Protein AF-A0A0F3PAB2-F1 (afdb_monomer_lite)

InterPro domains:
  IPR036397 Ribonuclease H superfamily [G3DSA:3.30.420.10] (1-55)
  IPR038717 Tc1-like transposase, DDE domain [PF13358] (1-54)

Structure (mmCIF, N/CA/C/O backbone):
data_AF-A0A0F3PAB2-F1
#
_entry.id   AF-A0A0F3PAB2-F1
#
loop_
_atom_site.group_PDB
_atom_site.id
_atom_site.type_symbol
_atom_site.label_atom_id
_atom_site.label_alt_id
_atom_site.label_comp_id
_atom_site.label_asym_id
_atom_site.label_entity_id
_atom_site.label_seq_id
_atom_site.pdbx_PDB_ins_code
_atom_site.Cartn_x
_atom_site.Cartn_y
_atom_site.Cartn_z
_atom_site.occupancy
_atom_site.B_iso_or_equiv
_atom_site.auth_seq_id
_atom_site.auth_comp_id
_atom_site.auth_asym_id
_atom_site.auth_atom_id
_atom_site.pdbx_PDB_model_num
ATOM 1 N N . MET A 1 1 ? -6.687 15.298 1.045 1.00 57.72 1 MET A N 1
ATOM 2 C CA . MET A 1 1 ? -6.407 13.853 0.854 1.00 57.72 1 MET A CA 1
ATOM 3 C C . MET A 1 1 ? -6.923 12.986 1.998 1.00 57.72 1 MET A C 1
ATOM 5 O O . MET A 1 1 ? -7.703 12.095 1.707 1.00 57.72 1 MET A O 1
ATOM 9 N N . GLN A 1 2 ? -6.554 13.229 3.269 1.00 59.44 2 GLN A N 1
ATOM 10 C CA . GLN A 1 2 ? -6.944 12.328 4.375 1.00 59.44 2 GLN A CA 1
ATOM 11 C C . GLN A 1 2 ? -8.462 12.121 4.505 1.00 59.44 2 GLN A C 1
ATOM 13 O O . GLN A 1 2 ? -8.886 10.998 4.722 1.00 59.44 2 GLN A O 1
ATOM 18 N N . GLN A 1 3 ? -9.264 13.173 4.309 1.00 59.28 3 GLN A N 1
ATOM 19 C CA . GLN A 1 3 ? -10.724 13.116 4.458 1.00 59.28 3 GLN A CA 1
ATOM 20 C C . GLN A 1 3 ? -11.449 12.312 3.369 1.00 59.28 3 GLN A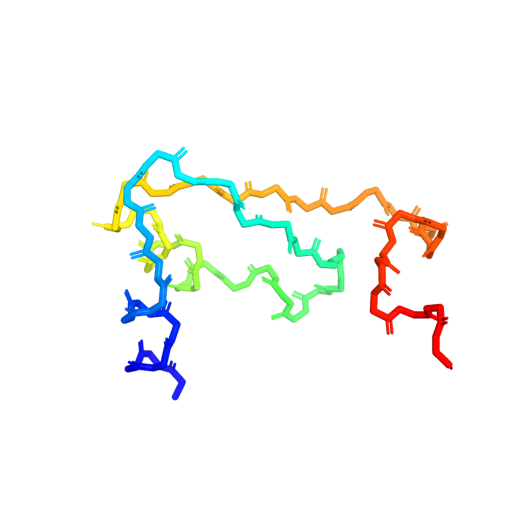 C 1
ATOM 22 O O . GLN A 1 3 ? -12.541 11.832 3.622 1.00 59.28 3 GLN A O 1
ATOM 27 N N . VAL A 1 4 ? -10.869 12.145 2.175 1.00 72.25 4 VAL A N 1
ATOM 28 C CA . VAL A 1 4 ? -11.521 11.369 1.101 1.00 72.25 4 VAL A CA 1
ATOM 29 C C . VAL A 1 4 ? -11.230 9.883 1.282 1.00 72.25 4 VAL A C 1
ATOM 31 O O . VAL A 1 4 ? -12.136 9.065 1.231 1.00 72.25 4 VAL A O 1
ATOM 34 N N . LEU A 1 5 ? -9.969 9.538 1.561 1.00 74.38 5 LEU A N 1
ATOM 35 C CA . LEU A 1 5 ? -9.540 8.142 1.619 1.00 74.38 5 LEU A CA 1
ATOM 36 C C . LEU A 1 5 ? -10.233 7.363 2.744 1.00 74.38 5 LEU A C 1
ATOM 38 O O . LEU A 1 5 ? -10.691 6.258 2.510 1.00 74.38 5 LEU A O 1
ATOM 42 N N . ILE A 1 6 ? -10.329 7.921 3.952 1.00 76.94 6 ILE A N 1
ATOM 43 C CA . ILE A 1 6 ? -10.906 7.195 5.099 1.00 76.94 6 ILE A CA 1
ATOM 44 C C . ILE A 1 6 ? -12.421 7.029 5.026 1.00 76.94 6 ILE A C 1
ATOM 46 O O . ILE A 1 6 ? -12.936 6.053 5.555 1.00 76.94 6 ILE A O 1
ATOM 50 N N . ASN A 1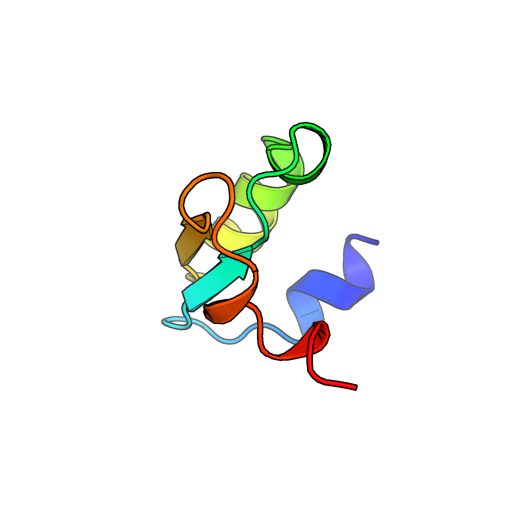 7 ? -13.127 7.966 4.390 1.00 82.31 7 ASN A N 1
ATOM 51 C CA . ASN A 1 7 ? -14.590 7.955 4.351 1.00 82.31 7 ASN A CA 1
ATOM 52 C C . ASN A 1 7 ? -15.137 6.876 3.407 1.00 82.31 7 ASN A C 1
ATOM 54 O O . ASN A 1 7 ? -16.239 6.380 3.619 1.00 82.31 7 ASN A O 1
ATOM 58 N N . GLU A 1 8 ? -14.358 6.499 2.393 1.00 85.25 8 GLU A N 1
ATOM 59 C CA . GLU A 1 8 ? -14.731 5.474 1.412 1.00 85.25 8 GLU A CA 1
ATOM 60 C C . GLU A 1 8 ? -14.343 4.051 1.855 1.00 85.25 8 GLU A C 1
ATOM 62 O O . GLU A 1 8 ? -14.822 3.065 1.292 1.00 85.25 8 GLU A O 1
ATOM 67 N N . LEU A 1 9 ? -13.473 3.923 2.863 1.00 88.62 9 LEU A N 1
ATOM 68 C CA . LEU A 1 9 ? -12.949 2.638 3.317 1.00 88.62 9 LEU A CA 1
ATOM 69 C C . LEU A 1 9 ? -13.852 1.991 4.364 1.00 88.62 9 LEU A C 1
ATOM 71 O O . LEU A 1 9 ? -14.305 2.627 5.316 1.00 88.62 9 LEU A O 1
ATOM 75 N N . LYS A 1 10 ? -14.059 0.681 4.220 1.00 89.69 10 LYS A N 1
ATOM 76 C CA . LYS A 1 10 ? -14.771 -0.150 5.192 1.00 89.69 10 LYS A CA 1
ATOM 77 C C . LYS A 1 10 ? -13.805 -1.155 5.821 1.00 89.69 10 LYS A C 1
ATOM 79 O O . LYS A 1 10 ? -12.970 -1.709 5.106 1.00 89.69 10 LYS A O 1
ATOM 84 N N . PRO A 1 11 ? -13.935 -1.451 7.125 1.00 91.94 11 PRO A N 1
ATOM 85 C CA . PRO A 1 11 ? -13.115 -2.465 7.779 1.00 91.94 11 PRO A CA 1
ATOM 86 C C . PRO A 1 11 ? -13.110 -3.801 7.023 1.00 91.94 11 PRO A C 1
ATOM 88 O O . PRO A 1 11 ? -14.098 -4.168 6.385 1.00 91.94 11 PRO A O 1
ATOM 91 N N . ALA A 1 12 ? -12.001 -4.539 7.126 1.00 92.12 12 ALA A N 1
ATOM 92 C CA . ALA A 1 12 ? -11.761 -5.821 6.456 1.00 92.12 12 ALA A CA 1
ATOM 93 C C . ALA A 1 12 ? -11.644 -5.773 4.916 1.00 92.12 12 ALA A C 1
ATOM 95 O O . ALA A 1 12 ? -11.589 -6.824 4.276 1.00 92.12 12 ALA A O 1
ATOM 96 N N . GLN A 1 13 ? -11.537 -4.586 4.311 1.00 93.00 13 GLN A N 1
ATOM 97 C CA . GLN A 1 13 ? -11.205 -4.447 2.892 1.00 93.00 13 GLN A CA 1
ATOM 98 C C . GLN A 1 13 ? -9.693 -4.466 2.628 1.00 93.00 13 GLN A C 1
ATOM 100 O O . GLN A 1 13 ? -8.864 -4.155 3.492 1.00 93.00 13 GLN A O 1
ATOM 105 N N . PHE A 1 14 ? -9.347 -4.798 1.384 1.00 90.88 14 PHE A N 1
ATOM 106 C CA . PHE A 1 14 ? -7.997 -4.676 0.848 1.00 90.88 14 PHE A CA 1
ATOM 107 C C . PHE A 1 14 ? -7.926 -3.487 -0.108 1.00 90.88 14 PHE A C 1
ATOM 109 O O . PHE A 1 14 ? -8.717 -3.388 -1.044 1.00 90.88 14 PHE A O 1
ATOM 116 N N . VAL A 1 15 ? -6.955 -2.608 0.117 1.00 90.81 15 VAL A N 1
ATOM 117 C CA . VAL A 1 15 ? -6.614 -1.510 -0.784 1.00 90.81 15 VAL A CA 1
ATOM 118 C C . VAL A 1 15 ? -5.447 -1.962 -1.646 1.00 90.81 15 VAL A C 1
ATOM 120 O O . VAL A 1 15 ? -4.353 -2.197 -1.132 1.00 90.81 15 VAL A O 1
ATOM 123 N N . VAL A 1 16 ? -5.681 -2.092 -2.948 1.00 89.19 16 VAL A N 1
ATOM 124 C CA . VAL A 1 16 ? -4.632 -2.392 -3.926 1.00 89.19 16 VAL A CA 1
ATOM 125 C C . VAL A 1 16 ? -4.061 -1.073 -4.438 1.00 89.19 16 VAL A C 1
ATOM 127 O O . VAL A 1 16 ? -4.812 -0.200 -4.867 1.00 89.19 16 VAL A O 1
ATOM 130 N N . MET A 1 17 ? -2.742 -0.914 -4.361 1.00 89.31 17 MET A N 1
ATOM 131 C CA . MET A 1 17 ? -2.032 0.280 -4.820 1.00 89.31 17 MET A CA 1
ATOM 132 C C . MET A 1 17 ? -0.955 -0.088 -5.836 1.00 89.31 17 MET A C 1
ATOM 134 O O . MET A 1 17 ? -0.316 -1.138 -5.728 1.00 89.31 17 MET A O 1
ATOM 138 N N . ASP A 1 18 ? -0.713 0.811 -6.788 1.00 86.06 18 ASP A N 1
ATOM 139 C CA . ASP A 1 18 ? 0.447 0.714 -7.667 1.00 86.06 18 ASP A CA 1
ATOM 140 C C . ASP A 1 18 ? 1.767 0.788 -6.869 1.00 86.06 18 ASP A C 1
ATOM 142 O O . ASP A 1 18 ? 1.838 1.332 -5.760 1.00 86.06 18 ASP A O 1
ATOM 146 N N . ASN A 1 19 ? 2.825 0.207 -7.432 1.00 86.38 19 ASN A N 1
ATOM 147 C CA . ASN A 1 19 ? 4.125 0.069 -6.785 1.00 86.38 19 ASN A CA 1
ATOM 148 C C . ASN A 1 19 ? 5.012 1.326 -6.875 1.00 86.38 19 ASN A C 1
ATOM 150 O O . ASN A 1 19 ? 6.151 1.294 -6.385 1.00 86.38 19 ASN A O 1
ATOM 154 N N . ALA A 1 20 ? 4.545 2.421 -7.490 1.00 82.81 20 ALA A N 1
ATOM 155 C CA . ALA A 1 20 ? 5.315 3.654 -7.597 1.00 82.81 20 ALA A CA 1
ATOM 156 C C . ALA A 1 20 ? 5.797 4.155 -6.226 1.00 82.81 20 ALA A C 1
ATOM 158 O O . ALA A 1 20 ? 5.093 4.105 -5.214 1.00 82.81 20 ALA A O 1
ATOM 159 N N . ALA A 1 21 ? 7.025 4.676 -6.183 1.00 83.56 21 ALA A N 1
ATOM 160 C CA . ALA A 1 21 ? 7.690 5.045 -4.932 1.00 83.56 21 ALA A CA 1
ATOM 161 C C . ALA A 1 21 ? 6.886 6.052 -4.085 1.00 83.56 21 ALA A C 1
ATOM 163 O O . ALA A 1 21 ? 6.876 5.954 -2.858 1.00 83.56 21 ALA A O 1
ATOM 164 N N . PHE A 1 22 ? 6.159 6.975 -4.720 1.00 82.75 22 PHE A N 1
ATOM 165 C CA . PHE A 1 22 ? 5.332 7.970 -4.031 1.00 82.75 22 PHE A CA 1
ATOM 166 C C . PHE A 1 22 ? 4.035 7.395 -3.427 1.00 82.75 22 PHE A C 1
ATOM 168 O O . PHE A 1 22 ? 3.458 8.018 -2.534 1.00 82.75 22 PHE A O 1
ATOM 175 N N . HIS A 1 23 ? 3.603 6.194 -3.827 1.00 81.81 23 HIS A N 1
ATOM 176 C CA . HIS A 1 23 ? 2.482 5.483 -3.200 1.00 81.81 23 HIS A CA 1
ATOM 177 C C . HIS A 1 23 ? 2.867 4.783 -1.891 1.00 81.81 23 HIS A C 1
ATOM 179 O O . HIS A 1 23 ? 1.999 4.481 -1.073 1.00 81.81 23 HIS A O 1
ATOM 185 N N . LYS A 1 24 ? 4.163 4.603 -1.616 1.00 83.06 24 LYS A N 1
ATOM 186 C CA . LYS A 1 24 ? 4.670 3.922 -0.409 1.00 83.06 24 LYS A CA 1
ATOM 187 C C . LYS A 1 24 ? 4.784 4.837 0.812 1.00 83.06 24 LYS A C 1
ATOM 189 O O . LYS A 1 24 ? 5.614 4.625 1.694 1.00 83.06 24 LYS A O 1
ATOM 194 N N . SER A 1 25 ? 3.950 5.871 0.884 1.00 88.50 25 SER A N 1
ATOM 195 C CA . SER A 1 25 ? 3.927 6.783 2.025 1.00 88.50 25 SER A CA 1
ATOM 196 C C . SER A 1 25 ? 3.479 6.054 3.294 1.00 88.50 25 SER A C 1
ATOM 198 O O . SER A 1 25 ? 2.348 5.567 3.376 1.00 88.50 25 SER A O 1
ATOM 200 N N . LYS A 1 26 ? 4.342 6.047 4.320 1.00 88.50 26 LYS A N 1
ATOM 201 C CA . LYS A 1 26 ? 4.043 5.473 5.643 1.00 88.50 26 LYS A CA 1
ATOM 202 C C . LYS A 1 26 ? 2.733 6.022 6.220 1.00 88.50 26 LYS A C 1
ATOM 204 O O . LYS A 1 26 ? 1.894 5.248 6.663 1.00 88.50 26 LYS A O 1
ATOM 209 N N . LYS A 1 27 ? 2.513 7.336 6.098 1.00 89.62 27 LYS A N 1
ATOM 210 C CA . LYS A 1 27 ? 1.298 8.014 6.575 1.00 89.62 27 LYS A CA 1
ATOM 211 C C . LYS A 1 27 ? 0.027 7.488 5.901 1.00 89.62 27 LYS A C 1
ATOM 213 O O . L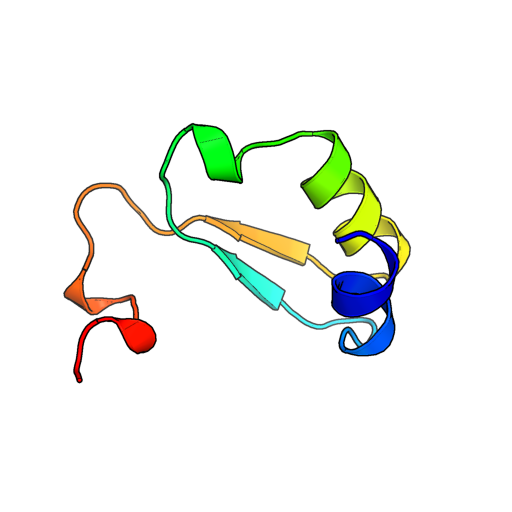YS A 1 27 ? -1.012 7.388 6.542 1.00 89.62 27 LYS A O 1
ATOM 218 N N . THR A 1 28 ? 0.094 7.168 4.608 1.00 88.25 28 THR A N 1
ATOM 219 C CA . THR A 1 28 ? -1.062 6.633 3.867 1.00 88.25 28 THR A CA 1
ATOM 220 C C . THR A 1 28 ? -1.384 5.219 4.327 1.00 88.25 28 THR A C 1
ATOM 222 O O . THR A 1 28 ? -2.546 4.912 4.580 1.00 88.25 28 THR A O 1
ATOM 225 N N . LYS A 1 29 ? -0.355 4.386 4.517 1.00 90.19 29 LYS A N 1
ATOM 226 C CA . LYS A 1 29 ? -0.517 3.034 5.055 1.00 90.19 29 LYS A CA 1
ATOM 227 C C . LYS A 1 29 ? -1.149 3.050 6.451 1.00 90.19 29 LYS A C 1
ATOM 229 O O . LYS A 1 29 ? -2.149 2.376 6.658 1.00 90.19 29 LYS A O 1
ATOM 234 N N . GLU A 1 30 ? -0.618 3.862 7.363 1.00 91.31 30 GLU A N 1
ATOM 235 C CA . GLU A 1 30 ? -1.144 3.997 8.731 1.00 91.31 30 GLU A CA 1
ATOM 236 C C . GLU A 1 30 ? -2.605 4.456 8.741 1.00 91.31 30 GLU A C 1
ATOM 238 O O . GLU A 1 30 ? -3.417 3.955 9.515 1.00 91.31 30 GLU A O 1
ATOM 243 N N . LEU A 1 31 ? -2.961 5.379 7.845 1.00 90.56 31 LEU A N 1
ATOM 244 C CA . LEU A 1 31 ? -4.327 5.869 7.728 1.00 90.56 31 LEU A CA 1
ATOM 245 C C . LEU A 1 31 ? -5.290 4.768 7.258 1.00 90.56 31 LEU A C 1
ATOM 247 O O . LEU A 1 31 ? -6.367 4.628 7.827 1.00 90.56 31 LEU A O 1
ATOM 251 N N . ILE A 1 32 ? -4.898 3.963 6.269 1.00 90.94 32 ILE A N 1
ATOM 252 C CA . ILE A 1 32 ? -5.710 2.838 5.779 1.00 90.94 32 ILE A CA 1
ATOM 253 C C . ILE A 1 32 ? -5.856 1.762 6.867 1.00 90.94 32 ILE A C 1
ATOM 255 O O . ILE A 1 32 ? -6.960 1.279 7.125 1.00 90.94 32 ILE A O 1
ATOM 259 N N . GLU A 1 33 ? -4.763 1.419 7.549 1.00 91.06 33 GLU A N 1
ATOM 260 C CA . GLU A 1 33 ? -4.764 0.423 8.626 1.00 91.06 33 GLU A CA 1
ATOM 261 C C . GLU A 1 33 ? -5.593 0.880 9.839 1.00 91.06 33 GLU A C 1
ATOM 263 O O . GLU A 1 33 ? -6.239 0.050 10.477 1.00 91.06 33 GLU A O 1
ATOM 268 N N . SER 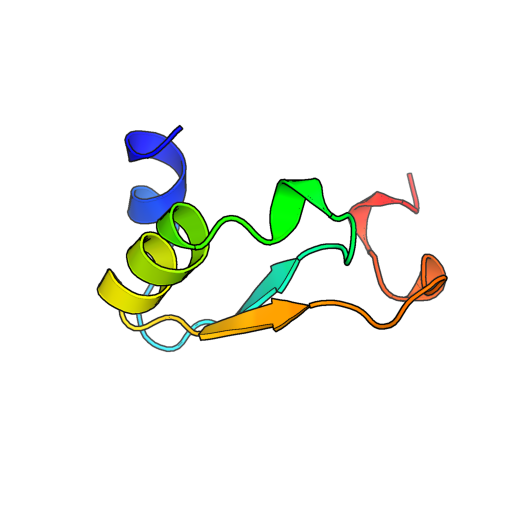A 1 34 ? -5.680 2.192 10.106 1.00 91.81 34 SER A N 1
ATOM 269 C CA . SER A 1 34 ? -6.533 2.746 11.174 1.00 91.81 34 SER A CA 1
ATOM 270 C C . SER A 1 34 ? -8.035 2.498 10.974 1.00 91.81 34 SER A C 1
ATOM 272 O O . SER A 1 34 ? -8.783 2.469 11.949 1.00 91.81 34 SER A O 1
ATOM 274 N N . VAL A 1 35 ? -8.474 2.255 9.733 1.00 91.94 35 VAL A N 1
ATOM 275 C CA . VAL A 1 35 ? -9.864 1.898 9.389 1.00 91.94 35 VAL A CA 1
ATOM 276 C C . VAL A 1 35 ? -10.083 0.372 9.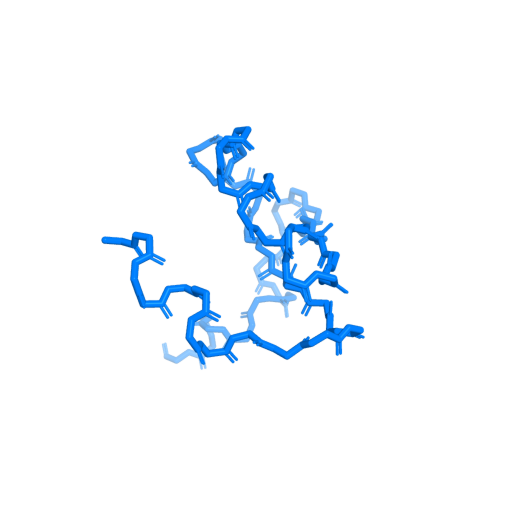454 1.00 91.94 35 VAL A C 1
ATOM 278 O O . VAL A 1 35 ? -11.178 -0.125 9.205 1.00 91.94 35 VAL A O 1
ATOM 281 N N . GLY A 1 36 ? -9.055 -0.415 9.796 1.00 93.06 36 GLY A N 1
ATOM 282 C CA . GLY A 1 36 ? -9.113 -1.882 9.802 1.00 93.06 36 GLY A CA 1
ATOM 283 C C . GLY A 1 36 ? -8.991 -2.506 8.408 1.00 93.06 36 GLY A C 1
ATOM 284 O O . GLY A 1 36 ? -9.412 -3.646 8.201 1.00 93.06 36 GLY A O 1
ATOM 285 N N . CYS A 1 37 ? -8.446 -1.759 7.446 1.00 94.50 37 CYS A N 1
ATOM 286 C CA . CYS A 1 37 ? -8.132 -2.242 6.102 1.00 94.50 37 CYS A CA 1
ATOM 287 C C . CYS A 1 37 ? -6.680 -2.736 6.012 1.00 94.50 37 CYS A C 1
ATOM 289 O O . CYS A 1 37 ? -5.857 -2.467 6.888 1.00 94.50 37 CYS A O 1
ATOM 291 N N . LYS A 1 38 ? -6.339 -3.424 4.919 1.00 92.19 38 LYS A N 1
ATOM 292 C CA . LYS A 1 38 ? -4.956 -3.814 4.592 1.00 92.19 38 LYS A CA 1
ATOM 293 C C . LYS A 1 38 ? -4.537 -3.252 3.242 1.00 92.19 38 LYS A C 1
ATOM 295 O O . LYS A 1 38 ? -5.334 -3.237 2.312 1.00 92.19 38 LYS A O 1
ATOM 300 N N . VAL A 1 39 ? -3.278 -2.839 3.119 1.00 92.00 39 VAL A N 1
ATOM 301 C CA . VAL A 1 39 ? -2.704 -2.359 1.852 1.00 92.00 39 VAL A CA 1
ATOM 302 C C . VAL A 1 39 ? -1.917 -3.476 1.171 1.00 92.00 39 VAL A C 1
ATOM 304 O O . VAL A 1 39 ? -1.084 -4.121 1.811 1.00 92.00 39 VAL A O 1
ATOM 307 N N . ILE A 1 40 ? -2.151 -3.674 -0.125 1.00 91.25 40 ILE A N 1
ATOM 308 C CA . ILE A 1 40 ? -1.392 -4.570 -1.002 1.00 91.25 40 ILE A CA 1
ATOM 309 C C . ILE A 1 40 ? -0.808 -3.727 -2.136 1.00 91.25 40 ILE A C 1
ATOM 311 O O . ILE A 1 40 ? -1.533 -2.987 -2.795 1.00 91.25 40 ILE A O 1
ATOM 315 N N . PHE A 1 41 ? 0.496 -3.848 -2.378 1.00 88.9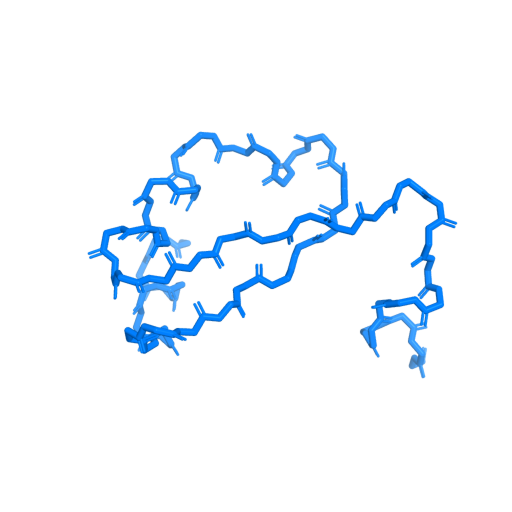4 41 PHE A N 1
ATOM 316 C CA . PHE A 1 41 ? 1.146 -3.216 -3.526 1.00 88.94 41 PHE A CA 1
ATOM 317 C C . PHE A 1 41 ? 1.245 -4.206 -4.681 1.00 88.94 41 PHE A C 1
ATOM 319 O O . PHE A 1 41 ? 1.578 -5.374 -4.463 1.00 88.94 41 PHE A O 1
ATOM 326 N N . LEU A 1 42 ? 0.981 -3.737 -5.898 1.00 89.00 42 LEU A N 1
ATOM 327 C CA . LEU A 1 42 ? 1.181 -4.536 -7.102 1.00 89.00 42 LEU A CA 1
ATOM 328 C C . LEU A 1 42 ? 2.670 -4.892 -7.296 1.00 89.00 42 LEU A C 1
ATOM 330 O O . LEU A 1 42 ? 3.555 -4.142 -6.867 1.00 89.00 42 LEU A O 1
ATOM 334 N N . PRO A 1 43 ? 2.978 -6.036 -7.936 1.00 84.69 43 PRO A N 1
ATOM 335 C CA . PRO A 1 43 ? 4.341 -6.341 -8.339 1.00 84.69 43 PRO A CA 1
ATOM 336 C C . PRO A 1 43 ? 4.870 -5.296 -9.342 1.00 84.69 43 PRO A C 1
ATOM 338 O O . PRO A 1 43 ? 4.087 -4.657 -10.048 1.00 84.69 43 PRO A O 1
ATOM 341 N N . PRO A 1 44 ? 6.199 -5.083 -9.414 1.00 80.06 44 PRO A N 1
ATOM 342 C CA . PRO A 1 44 ? 6.793 -4.191 -10.410 1.00 80.06 44 PRO A CA 1
ATOM 343 C C . PRO A 1 44 ? 6.353 -4.557 -11.834 1.00 80.06 44 PRO A C 1
ATOM 345 O O . PRO A 1 44 ? 6.234 -5.739 -12.153 1.00 80.06 44 PRO A O 1
ATOM 348 N N . TYR A 1 45 ? 6.160 -3.544 -12.685 1.00 74.12 45 TYR A N 1
ATOM 349 C CA . TYR A 1 45 ? 5.864 -3.703 -14.117 1.00 74.12 45 TYR A CA 1
ATOM 350 C C . TYR A 1 45 ? 4.678 -4.634 -14.413 1.00 74.12 45 TYR A C 1
ATOM 352 O O . TYR A 1 45 ? 4.719 -5.396 -15.374 1.00 74.12 45 TYR A O 1
ATOM 360 N N . SER A 1 46 ? 3.630 -4.587 -13.583 1.00 78.81 46 SER A N 1
ATOM 361 C CA . SER A 1 46 ? 2.419 -5.406 -13.742 1.00 78.81 46 SER A CA 1
ATOM 362 C C . SER A 1 46 ? 1.185 -4.567 -14.122 1.00 78.81 46 SER A C 1
ATOM 364 O O . SER A 1 46 ? 0.191 -4.604 -13.390 1.00 78.81 46 SER A O 1
ATOM 366 N N . PRO A 1 47 ? 1.217 -3.815 -15.243 1.00 73.94 47 PRO A N 1
ATOM 367 C CA . PRO A 1 47 ? 0.092 -2.973 -15.668 1.00 73.94 47 PRO A CA 1
ATOM 368 C C . PRO A 1 47 ? -1.167 -3.804 -15.960 1.00 73.94 47 PRO A C 1
ATOM 370 O O . PRO A 1 47 ? -2.290 -3.354 -15.748 1.00 73.94 47 PRO A O 1
ATOM 373 N N . ASP A 1 48 ? -1.006 -5.075 -16.342 1.00 79.19 48 ASP A N 1
ATOM 374 C CA . ASP A 1 48 ? -2.118 -6.003 -16.577 1.00 79.19 48 ASP A CA 1
ATOM 375 C C . ASP A 1 48 ? -3.013 -6.222 -15.348 1.00 79.19 48 ASP A C 1
ATOM 377 O O . ASP A 1 48 ? -4.194 -6.567 -15.497 1.00 79.19 48 ASP A O 1
ATOM 381 N N . LEU A 1 49 ? -2.448 -6.028 -14.149 1.00 75.31 49 LEU A N 1
ATOM 382 C CA . LEU A 1 49 ? -3.109 -6.192 -12.854 1.00 75.31 49 LEU A CA 1
ATOM 383 C C . LEU A 1 49 ? -3.742 -4.899 -12.335 1.00 75.31 49 LEU A C 1
ATOM 385 O O . LEU A 1 49 ? -4.342 -4.923 -11.260 1.00 75.31 49 LEU A O 1
ATOM 389 N N . ASN A 1 50 ? -3.620 -3.792 -13.069 1.00 76.19 50 ASN A N 1
ATOM 390 C CA . ASN A 1 50 ? -4.169 -2.504 -12.690 1.00 76.19 50 ASN A CA 1
ATOM 391 C C . ASN A 1 50 ? -5.415 -2.184 -13.539 1.00 76.19 50 ASN A C 1
ATOM 393 O O . ASN A 1 50 ? -5.297 -1.745 -14.685 1.00 76.19 50 ASN A O 1
ATOM 397 N N . PRO A 1 51 ? -6.639 -2.389 -13.013 1.00 72.44 51 PRO A N 1
ATOM 398 C CA . PRO A 1 51 ? -7.864 -2.230 -13.797 1.00 72.44 51 PRO A CA 1
ATOM 399 C C . PRO A 1 51 ? -8.075 -0.805 -14.323 1.00 72.44 51 PRO A C 1
ATOM 401 O O . PRO A 1 51 ? -8.832 -0.622 -15.269 1.00 72.44 51 PRO A O 1
ATOM 404 N N . ILE A 1 52 ? -7.414 0.192 -13.722 1.00 76.06 52 ILE A N 1
ATOM 405 C CA . ILE A 1 52 ? -7.533 1.604 -14.107 1.00 76.06 52 ILE A CA 1
ATOM 406 C C . ILE A 1 52 ? -6.703 1.971 -15.344 1.00 76.06 52 ILE A C 1
ATOM 408 O O . ILE A 1 52 ? -6.871 3.066 -15.865 1.00 76.06 52 ILE A O 1
ATOM 412 N N . GLU A 1 53 ? -5.813 1.091 -15.809 1.00 69.81 53 GLU A N 1
ATOM 413 C CA . GLU A 1 53 ? -4.982 1.325 -17.002 1.00 69.81 53 GLU A CA 1
ATOM 414 C C . GLU A 1 53 ? -5.608 0.761 -18.287 1.00 69.81 53 GLU A C 1
ATOM 416 O O . GLU A 1 53 ? -5.073 0.961 -19.372 1.00 69.81 53 GLU A O 1
ATOM 421 N N . LYS A 1 54 ? -6.754 0.072 -18.193 1.00 64.06 54 LYS A N 1
ATOM 422 C CA . LYS A 1 54 ? -7.445 -0.541 -19.343 1.00 64.06 54 LYS A CA 1
ATOM 423 C C . LYS A 1 54 ? -8.511 0.367 -19.981 1.00 64.06 54 LYS A C 1
ATOM 425 O O . LYS A 1 54 ? -9.479 -0.155 -20.531 1.00 64.06 54 LYS A O 1
ATOM 430 N N . PHE A 1 55 ? -8.349 1.688 -19.897 1.00 55.44 55 PHE A N 1
ATOM 431 C CA . PHE A 1 55 ? -9.285 2.677 -20.451 1.00 55.44 55 PHE A CA 1
ATOM 432 C C . PHE A 1 55 ? -8.703 3.426 -21.648 1.00 55.44 55 PHE A C 1
ATOM 434 O O . PHE A 1 55 ? -7.530 3.850 -21.564 1.00 55.44 55 PHE A O 1
#

Sequence (55 aa):
MQQVLINELKPAQFVVMDNAAFHKSKKTKELIESVGCKVIFLPPYSPDLNPIEKF

Radius of gyration: 11.79 Å; chains: 1; bounding box: 22×20×32 Å

pLDDT: mean 82.97, std 9.95, range [55.44, 94.5]

Secondary structure (DSSP, 8-state):
-HHHHHHH--TT-EEEE---GGG--HHHHHHHHHTT-EEEEPPTT-GGG-GGG--

Organism: NCBI:txid1359175

Foldseek 3Di:
DLVVVLVPDAAPEEAEDEPDPVVPDPVVQVSNVVRNYHYDYDDPPPVVPPPVNPD